Protein AF-S9ULB9-F1 (afdb_monomer_lite)

InterPro domains:
  IPR036168 AP-2 complex subunit mu, C-terminal superfamily [SSF49447] (10-142)

Radius of gyration: 22.51 Å; chains: 1; bounding box: 48×30×69 Å

Foldseek 3Di:
DDDPPPPPFFWKWAWKKKWWKQPPLPPPDDCPQKDKDKPAADWDKDDPDPVCPSIITIIGTHGMDGPVPPVDIDMDIDGDDPDPDDDPPDPVPDPRGPFMWIWTKTQDDDPPDDDPFDADPPPRDTDDDDDTGMDIDDGDTDD

Organism: NCBI:txid28005

Sequence (143 aa):
MLSSGDASAAPALDHVTLLIPLHHYFRGGATEDLMVTPSCGEFSIVAPNPSDAQFKCVCWHIPLITAHMNKEGTIEIQLQDHNNNNSSHANGNEELFFPIQVQFASSVSLGRVDVKEVVNSDNGKGVEYGVTTSLIAENYDIS

pLDDT: mean 79.94, std 17.14, range [35.66, 97.5]

Secondary structure (DSSP, 8-state):
--------PPPPEEEEEEEEE-TTTTSS--GGGEEEEESSSEEEEE-SSTT-TT--EEEEEEEEE-SSSSSS--EEEEE----SSS-----TT--TT-SEEEEEEES--TT-------B-TTT--B--------EEEEEEEE-

Structure (mmCIF, N/CA/C/O backbone):
data_AF-S9ULB9-F1
#
_entry.id   AF-S9ULB9-F1
#
loop_
_atom_site.group_PDB
_atom_site.id
_atom_site.type_symbol
_atom_site.label_atom_id
_atom_site.label_alt_id
_atom_site.label_comp_id
_atom_site.label_asym_id
_atom_site.label_entity_id
_atom_site.label_seq_id
_atom_site.pdbx_PDB_ins_code
_atom_site.Cartn_x
_atom_site.Cartn_y
_atom_site.Cartn_z
_atom_site.occupancy
_atom_site.B_iso_or_equiv
_atom_site.auth_seq_id
_atom_site.auth_comp_id
_atom_site.auth_asym_id
_atom_site.auth_atom_id
_atom_site.pdbx_PDB_model_num
ATOM 1 N N . MET A 1 1 ? -22.930 12.643 30.265 1.00 35.78 1 MET A N 1
ATOM 2 C CA . MET A 1 1 ? -23.016 13.180 28.893 1.00 35.78 1 MET A CA 1
ATOM 3 C C . MET A 1 1 ? -21.729 12.794 28.194 1.00 35.78 1 MET A C 1
ATOM 5 O O . MET A 1 1 ? -20.700 13.365 28.521 1.00 35.78 1 MET A O 1
ATOM 9 N N . LEU A 1 2 ? -21.755 11.762 27.353 1.00 35.66 2 LEU A N 1
ATOM 10 C CA . LEU A 1 2 ? -20.592 11.357 26.565 1.00 35.66 2 LEU A CA 1
ATOM 11 C C . LEU A 1 2 ? -20.770 11.945 25.169 1.00 35.66 2 LEU A C 1
ATOM 13 O O . LEU A 1 2 ? -21.799 11.740 24.530 1.00 35.66 2 LEU A O 1
ATOM 17 N N . SER A 1 3 ? -19.806 12.778 24.794 1.00 38.34 3 SER A N 1
ATOM 18 C CA . SER A 1 3 ? -19.745 13.495 23.529 1.00 38.34 3 SER A CA 1
ATOM 19 C C . SER A 1 3 ? -19.789 12.506 22.368 1.00 38.34 3 SER A C 1
ATOM 21 O O . SER A 1 3 ? -18.933 11.632 22.266 1.00 38.34 3 SER A O 1
ATOM 23 N N . SER A 1 4 ? -20.779 12.667 21.496 1.00 43.28 4 SER A N 1
ATOM 24 C CA . SER A 1 4 ? -20.862 12.032 20.185 1.00 43.28 4 SER A CA 1
ATOM 25 C C . SER A 1 4 ? -19.692 12.504 19.321 1.00 43.28 4 SER A C 1
ATOM 27 O O . SER A 1 4 ? -19.762 13.555 18.682 1.00 43.28 4 SER A O 1
ATOM 29 N N . GLY A 1 5 ? -18.592 11.757 19.350 1.00 41.41 5 GLY A N 1
ATOM 30 C CA . GLY A 1 5 ? -17.505 11.886 18.390 1.00 41.41 5 GLY A CA 1
ATOM 31 C C . GLY A 1 5 ? -17.905 11.202 17.094 1.00 41.41 5 GLY A C 1
ATOM 32 O O . GLY A 1 5 ? -17.492 10.079 16.854 1.00 41.41 5 GLY A O 1
ATOM 33 N N . ASP A 1 6 ? -18.737 11.859 16.292 1.00 44.41 6 ASP A N 1
ATOM 34 C CA . ASP A 1 6 ? -19.022 11.410 14.929 1.00 44.41 6 ASP A CA 1
ATOM 35 C C . ASP A 1 6 ? -18.779 12.569 13.962 1.00 44.41 6 ASP A C 1
ATOM 37 O O . ASP A 1 6 ? -19.670 13.132 13.331 1.00 44.41 6 ASP A O 1
ATOM 41 N N . ALA A 1 7 ? -17.516 12.986 13.911 1.00 42.50 7 ALA A N 1
ATOM 42 C CA . ALA A 1 7 ? -16.968 13.514 12.681 1.00 42.50 7 ALA A CA 1
ATOM 43 C C . ALA A 1 7 ? -16.321 12.312 11.999 1.00 42.50 7 ALA A C 1
ATOM 45 O O . ALA A 1 7 ? -15.212 11.925 12.359 1.00 42.50 7 ALA A O 1
ATOM 46 N N . SER A 1 8 ? -17.044 11.704 11.057 1.00 50.19 8 SER A N 1
ATOM 47 C CA . SER A 1 8 ? -16.513 10.736 10.096 1.00 50.19 8 SER A CA 1
ATOM 48 C C . SER A 1 8 ? -15.392 11.408 9.296 1.00 50.19 8 SER A C 1
ATOM 50 O O . SER A 1 8 ? -15.590 11.854 8.164 1.00 50.19 8 SER A O 1
ATOM 52 N N . ALA A 1 9 ? -14.216 11.538 9.906 1.00 58.88 9 ALA A N 1
ATOM 53 C CA . ALA A 1 9 ? -12.992 11.876 9.215 1.00 58.88 9 ALA A CA 1
ATOM 54 C C . ALA A 1 9 ? -12.777 10.782 8.171 1.00 58.88 9 ALA A C 1
ATOM 56 O O . ALA A 1 9 ? -12.888 9.592 8.471 1.00 58.88 9 ALA A O 1
ATOM 57 N N . ALA A 1 10 ? -12.553 11.188 6.923 1.00 65.94 10 ALA A N 1
ATOM 58 C CA . ALA A 1 10 ? -12.253 10.234 5.871 1.00 65.94 10 ALA A CA 1
ATOM 59 C C . ALA A 1 10 ? -11.073 9.345 6.312 1.00 65.94 10 ALA A C 1
ATOM 61 O O . ALA A 1 10 ? -10.138 9.869 6.925 1.00 65.94 10 ALA A O 1
ATOM 62 N N . PRO A 1 11 ? -11.117 8.030 6.031 1.00 80.31 11 PRO A N 1
ATOM 63 C CA . PRO A 1 11 ? -10.082 7.104 6.467 1.00 80.31 11 PRO A CA 1
ATOM 64 C C . PRO A 1 11 ? -8.712 7.594 5.995 1.00 80.31 11 PRO A C 1
ATOM 66 O O . PRO A 1 11 ? -8.514 7.847 4.805 1.00 80.31 11 PRO A O 1
ATOM 69 N N . ALA A 1 12 ? -7.790 7.756 6.941 1.00 90.69 12 ALA A N 1
ATOM 70 C CA . ALA A 1 12 ? -6.387 8.013 6.659 1.00 90.69 12 ALA A CA 1
ATOM 71 C C . ALA A 1 12 ? -5.646 6.676 6.586 1.00 90.69 12 ALA A C 1
ATOM 73 O O . ALA A 1 12 ? -5.899 5.799 7.414 1.00 90.69 12 ALA A O 1
ATOM 74 N N . LEU A 1 13 ? -4.770 6.510 5.599 1.00 93.31 13 LEU A N 1
ATOM 75 C CA . LEU A 1 13 ? -3.872 5.362 5.506 1.00 93.31 13 LEU A CA 1
ATOM 76 C C . LEU A 1 13 ? -2.464 5.820 5.868 1.00 93.31 13 LEU A C 1
ATOM 78 O O . LEU A 1 13 ? -1.931 6.744 5.250 1.00 93.31 13 LEU A O 1
ATOM 82 N N . ASP A 1 14 ? -1.887 5.160 6.857 1.00 94.00 14 ASP A N 1
ATOM 83 C CA . ASP A 1 14 ? -0.563 5.415 7.394 1.00 94.00 14 ASP A CA 1
ATOM 84 C C . ASP A 1 14 ? 0.437 4.406 6.823 1.00 94.00 14 ASP A C 1
ATOM 86 O O . ASP A 1 14 ? 0.132 3.218 6.663 1.00 94.00 14 ASP A O 1
ATOM 90 N N . HIS A 1 15 ? 1.653 4.883 6.551 1.00 93.12 15 HIS A N 1
ATOM 91 C CA . HIS A 1 15 ? 2.792 4.064 6.125 1.00 93.12 15 HIS A CA 1
ATOM 92 C C . HIS A 1 15 ? 2.509 3.177 4.903 1.00 93.12 15 HIS A C 1
ATOM 94 O O . HIS A 1 15 ? 2.929 2.018 4.849 1.00 93.12 15 HIS A O 1
ATOM 100 N N . VAL A 1 16 ? 1.813 3.727 3.907 1.00 95.25 16 VAL A N 1
ATOM 101 C CA . VAL A 1 16 ? 1.482 2.994 2.685 1.00 95.25 16 VAL A CA 1
ATOM 102 C C . VAL A 1 16 ? 2.767 2.644 1.944 1.00 95.25 16 VAL A C 1
ATOM 104 O O . VAL A 1 16 ? 3.594 3.512 1.667 1.00 95.25 16 VAL A O 1
ATOM 107 N N . THR A 1 17 ? 2.938 1.368 1.631 1.00 95.81 17 THR A N 1
ATOM 108 C CA . THR A 1 17 ? 4.113 0.839 0.946 1.00 95.81 17 THR A CA 1
ATOM 109 C C . THR A 1 17 ? 3.666 -0.058 -0.195 1.00 95.81 17 THR A C 1
ATOM 111 O O . THR A 1 17 ? 2.851 -0.956 0.004 1.00 95.81 17 THR A O 1
ATOM 114 N N . LEU A 1 18 ? 4.193 0.190 -1.392 1.00 95.81 18 LEU A N 1
ATOM 115 C CA . LEU A 1 18 ? 3.997 -0.655 -2.563 1.00 95.81 18 LEU A CA 1
ATOM 116 C C . LEU A 1 18 ? 5.337 -1.282 -2.944 1.00 95.81 18 LEU A C 1
ATOM 118 O O . LEU A 1 18 ? 6.311 -0.565 -3.172 1.00 95.81 18 LEU A O 1
ATOM 122 N N . LEU A 1 19 ? 5.385 -2.608 -3.027 1.00 93.69 19 LEU A N 1
ATOM 123 C CA . LEU A 1 19 ? 6.527 -3.359 -3.537 1.00 93.69 19 LEU A CA 1
ATOM 124 C C . LEU A 1 19 ? 6.216 -3.810 -4.959 1.00 93.69 19 LEU A C 1
ATOM 126 O O . LEU A 1 19 ? 5.378 -4.682 -5.176 1.00 93.69 19 LEU A O 1
ATOM 130 N N . ILE A 1 20 ? 6.905 -3.200 -5.916 1.00 92.94 20 ILE A N 1
ATOM 131 C CA . ILE A 1 20 ? 6.778 -3.492 -7.341 1.00 92.94 20 ILE A CA 1
ATOM 132 C C . ILE A 1 20 ? 7.999 -4.323 -7.744 1.00 92.94 20 ILE A C 1
ATOM 134 O O . ILE A 1 20 ? 9.119 -3.795 -7.713 1.00 92.94 20 ILE A O 1
ATOM 138 N N . PRO A 1 21 ? 7.838 -5.613 -8.071 1.00 89.12 21 PRO A N 1
ATOM 139 C CA . PRO A 1 21 ? 8.959 -6.457 -8.447 1.00 89.12 21 PRO A CA 1
ATOM 140 C C . PRO A 1 21 ? 9.578 -5.995 -9.767 1.00 89.12 21 PRO A C 1
ATOM 142 O O . PRO A 1 21 ? 8.899 -5.474 -10.644 1.00 89.12 21 PRO A O 1
ATOM 145 N N . LEU A 1 22 ? 10.891 -6.168 -9.902 1.00 83.88 22 LEU A N 1
ATOM 146 C CA . LEU A 1 22 ? 11.641 -5.899 -11.130 1.00 83.88 22 LEU A CA 1
ATOM 147 C C . LEU A 1 22 ? 12.176 -7.223 -11.673 1.00 83.88 22 LEU A C 1
ATOM 149 O O . LEU A 1 22 ? 13.391 -7.456 -11.707 1.00 83.88 22 LEU A O 1
ATOM 153 N N . HIS A 1 23 ? 11.256 -8.128 -12.020 1.00 76.44 23 HIS A N 1
ATOM 154 C CA . HIS A 1 23 ? 11.595 -9.479 -12.454 1.00 76.44 23 HIS A CA 1
ATOM 155 C C . HIS A 1 23 ? 12.610 -9.438 -13.600 1.00 76.44 23 HIS A C 1
ATOM 157 O O . HIS A 1 23 ? 12.437 -8.730 -14.586 1.00 76.44 23 HIS A O 1
ATOM 163 N N . HIS A 1 24 ? 13.693 -10.204 -13.449 1.00 65.88 24 HIS A N 1
ATOM 164 C CA . HIS A 1 24 ? 14.709 -10.474 -14.474 1.00 65.88 24 HIS A CA 1
ATOM 165 C C . HIS A 1 24 ? 15.491 -9.275 -15.051 1.00 65.88 24 HIS A C 1
ATOM 167 O O . HIS A 1 24 ? 16.501 -9.516 -15.711 1.00 65.88 24 HIS A O 1
ATOM 173 N N . TYR A 1 25 ? 15.139 -8.023 -14.734 1.00 64.19 25 TYR A N 1
ATOM 174 C CA . TYR A 1 25 ? 15.826 -6.829 -15.243 1.00 64.19 25 TYR A CA 1
ATOM 175 C C . TYR A 1 25 ? 17.273 -6.711 -14.740 1.00 64.19 25 TYR A C 1
ATOM 177 O O . TYR A 1 25 ? 18.176 -6.337 -15.479 1.00 64.19 25 TYR A O 1
ATOM 185 N N . PHE A 1 26 ? 17.532 -7.115 -13.494 1.00 60.78 26 PHE A N 1
ATOM 186 C CA . PHE A 1 26 ? 18.858 -7.010 -12.875 1.00 60.78 26 PHE A CA 1
ATOM 187 C C . PHE A 1 26 ? 19.673 -8.305 -12.884 1.00 60.78 26 PHE A C 1
ATOM 189 O O . PHE A 1 26 ? 20.522 -8.495 -12.008 1.00 60.78 26 PHE A O 1
ATOM 196 N N . ARG A 1 27 ? 19.483 -9.201 -13.864 1.00 54.75 27 ARG A N 1
ATOM 197 C CA . ARG A 1 27 ? 20.373 -10.366 -14.046 1.00 54.75 27 ARG A CA 1
ATOM 198 C C . ARG A 1 27 ? 21.781 -9.920 -14.484 1.00 54.75 27 ARG A C 1
ATOM 200 O O . ARG A 1 27 ? 22.173 -10.083 -15.630 1.00 54.75 27 ARG A O 1
ATOM 207 N N . GLY A 1 28 ? 22.554 -9.374 -13.545 1.00 50.00 28 GLY A N 1
ATOM 208 C CA . GLY A 1 28 ? 23.960 -8.994 -13.711 1.00 50.00 28 GLY A CA 1
ATOM 209 C C . GLY A 1 28 ? 24.252 -7.500 -13.912 1.00 50.00 28 GLY A C 1
ATOM 210 O O . GLY A 1 28 ? 25.413 -7.175 -14.140 1.00 50.00 28 GLY A O 1
ATOM 211 N N . GLY A 1 29 ? 23.259 -6.604 -13.819 1.00 53.03 29 GLY A N 1
ATOM 212 C CA . GLY A 1 29 ? 23.413 -5.159 -14.077 1.00 53.03 29 GLY A CA 1
ATOM 213 C C . GLY A 1 29 ? 23.311 -4.248 -12.841 1.00 53.03 29 GLY A C 1
ATOM 214 O O . GLY A 1 29 ? 22.711 -4.613 -11.823 1.00 53.03 29 GLY A O 1
ATOM 215 N N . ALA A 1 30 ? 2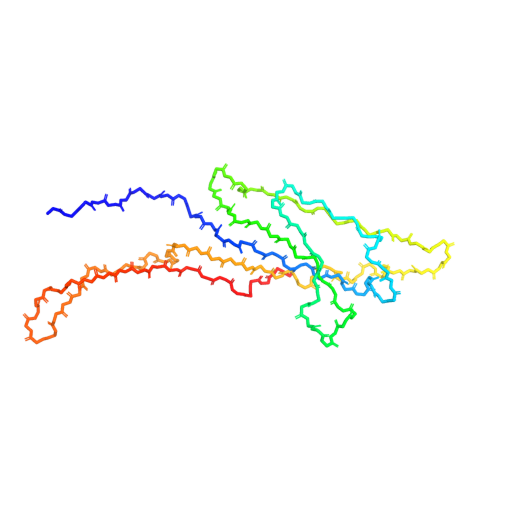3.898 -3.050 -12.937 1.00 58.19 30 ALA A N 1
ATOM 216 C CA . ALA A 1 30 ? 23.790 -1.980 -11.940 1.00 58.19 30 ALA A CA 1
ATOM 217 C C . ALA A 1 30 ? 22.402 -1.311 -11.983 1.00 58.19 30 ALA A C 1
ATOM 219 O O . ALA A 1 30 ? 21.746 -1.307 -13.015 1.00 58.19 30 ALA A O 1
ATOM 220 N N . THR A 1 31 ? 21.949 -0.716 -10.873 1.00 63.25 31 THR A N 1
ATOM 221 C CA . THR A 1 31 ? 20.665 0.024 -10.789 1.00 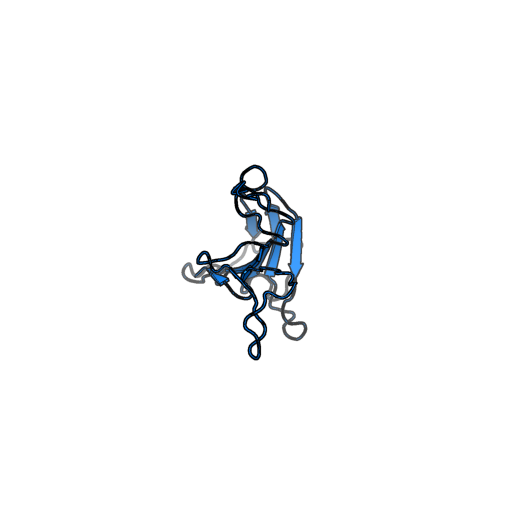63.25 31 THR A CA 1
ATOM 222 C C . THR A 1 31 ? 20.672 1.371 -11.513 1.00 63.25 31 THR A C 1
ATOM 224 O O . THR A 1 31 ? 19.694 2.103 -11.432 1.00 63.25 31 THR A O 1
ATOM 227 N N . GLU A 1 32 ? 21.774 1.711 -12.177 1.00 64.94 32 GLU A N 1
ATOM 228 C CA . GLU A 1 32 ? 22.002 3.005 -12.827 1.00 64.94 32 GLU A CA 1
ATOM 229 C C . GLU A 1 32 ? 21.115 3.201 -14.071 1.00 64.94 32 GLU A C 1
ATOM 231 O O . GLU A 1 32 ? 20.808 4.336 -14.422 1.00 64.94 32 GLU A O 1
ATOM 236 N N . ASP A 1 33 ? 20.597 2.106 -14.640 1.00 72.38 33 ASP A N 1
ATOM 237 C CA . ASP A 1 33 ? 19.732 2.095 -15.831 1.00 72.38 33 ASP A CA 1
ATOM 238 C C . ASP A 1 33 ? 18.226 2.111 -15.496 1.00 72.38 33 ASP A C 1
ATOM 240 O O . ASP A 1 33 ? 17.375 1.843 -16.350 1.00 72.38 33 ASP A O 1
ATOM 244 N N . LEU A 1 34 ? 17.878 2.362 -14.232 1.00 82.75 34 LEU A N 1
ATOM 245 C CA . LEU A 1 34 ? 16.505 2.422 -13.741 1.00 82.75 34 LEU A CA 1
ATOM 246 C C . LEU A 1 34 ? 16.173 3.854 -13.326 1.00 82.75 34 LEU A C 1
ATOM 248 O O . LEU A 1 34 ? 16.724 4.376 -12.357 1.00 82.75 34 LEU A O 1
ATOM 252 N N . MET A 1 35 ? 15.208 4.462 -14.009 1.00 88.44 35 MET A N 1
ATOM 253 C CA . MET A 1 35 ? 14.668 5.759 -13.614 1.00 88.44 35 MET A CA 1
ATOM 254 C C . MET A 1 35 ? 13.281 5.565 -13.006 1.00 88.44 35 MET A C 1
ATOM 256 O O . MET A 1 35 ? 12.365 5.082 -13.668 1.00 88.44 35 MET A O 1
ATOM 260 N N . VAL A 1 36 ? 13.131 5.947 -11.737 1.00 91.69 36 VAL A N 1
ATOM 261 C CA . VAL A 1 36 ? 11.859 5.896 -11.006 1.00 91.69 36 VAL A CA 1
ATOM 262 C C . VAL A 1 36 ? 11.462 7.307 -10.608 1.00 91.69 36 VAL A C 1
ATOM 264 O O . VAL A 1 36 ? 12.260 8.039 -10.026 1.00 91.69 36 VAL A O 1
ATOM 267 N N . THR A 1 37 ? 10.233 7.697 -10.928 1.00 95.81 37 THR A N 1
ATOM 268 C CA . THR A 1 37 ? 9.702 9.030 -10.622 1.00 95.81 37 THR A CA 1
ATOM 269 C C . THR A 1 37 ? 8.320 8.900 -9.984 1.00 95.81 37 THR A C 1
ATOM 271 O O . THR A 1 37 ? 7.328 8.740 -10.698 1.00 95.81 37 THR A O 1
ATOM 274 N N . PRO A 1 38 ? 8.224 8.927 -8.643 1.00 96.44 38 PRO A N 1
ATOM 275 C CA . PRO A 1 38 ? 6.940 8.988 -7.963 1.00 96.44 38 PRO A CA 1
ATOM 276 C C . PRO A 1 38 ? 6.397 10.425 -7.947 1.00 96.44 38 PRO A C 1
ATOM 278 O O . PRO A 1 38 ? 7.146 11.387 -7.780 1.00 96.44 38 PRO A O 1
ATOM 281 N N . SER A 1 39 ? 5.080 10.587 -8.068 1.00 97.00 39 SER A N 1
ATOM 282 C CA . SER A 1 39 ? 4.410 11.892 -7.959 1.00 97.00 39 SER A CA 1
ATOM 283 C C . SER A 1 39 ? 4.309 12.394 -6.515 1.00 97.00 39 SER A C 1
ATOM 285 O O . SER A 1 39 ? 4.068 13.576 -6.280 1.00 97.00 39 SER A O 1
ATOM 287 N N . CYS A 1 40 ? 4.409 11.487 -5.543 1.00 95.62 40 CYS A N 1
ATOM 288 C CA . CYS A 1 40 ? 4.336 11.761 -4.113 1.00 95.62 40 CYS A CA 1
ATOM 289 C C . CYS A 1 40 ? 5.085 10.683 -3.325 1.00 95.62 40 CYS A C 1
ATOM 291 O O . CYS A 1 40 ? 5.353 9.601 -3.841 1.00 95.62 40 CYS A O 1
ATOM 293 N N . GLY A 1 41 ? 5.404 10.970 -2.062 1.00 95.81 41 GLY A N 1
ATOM 294 C CA . GLY A 1 41 ? 6.199 10.055 -1.250 1.00 95.81 41 GLY A CA 1
ATOM 295 C C . GLY A 1 41 ? 7.626 9.903 -1.776 1.00 95.81 41 GLY A C 1
ATOM 296 O O . GLY A 1 41 ? 8.144 10.768 -2.482 1.00 95.81 41 GLY A O 1
ATOM 297 N N . GLU A 1 42 ? 8.259 8.799 -1.409 1.00 96.88 42 GLU A N 1
ATOM 298 C CA . GLU A 1 42 ? 9.651 8.501 -1.740 1.00 96.88 42 GLU A CA 1
ATOM 299 C C . GLU A 1 42 ? 9.770 7.063 -2.236 1.00 96.88 42 GLU A C 1
ATOM 301 O O . GLU A 1 42 ? 8.922 6.221 -1.937 1.00 96.88 42 GLU A O 1
ATOM 306 N N . PHE A 1 43 ? 10.823 6.763 -2.992 1.00 95.81 43 PHE A N 1
ATOM 307 C CA . PHE A 1 43 ? 11.092 5.400 -3.433 1.00 95.81 43 PHE A CA 1
ATOM 308 C C . PHE A 1 43 ? 12.484 4.939 -3.012 1.00 95.81 43 PHE A C 1
ATOM 310 O O . PHE A 1 43 ? 13.407 5.733 -2.833 1.00 95.81 43 PHE A O 1
ATOM 317 N N . SER A 1 44 ? 12.640 3.627 -2.896 1.00 93.69 44 SER A N 1
ATOM 318 C CA . SER A 1 44 ? 13.930 2.968 -2.721 1.00 93.69 44 SER A CA 1
ATOM 319 C C . SER A 1 44 ? 13.963 1.660 -3.504 1.00 93.69 44 SER A C 1
ATOM 321 O O . SER A 1 44 ? 12.921 1.087 -3.818 1.00 93.69 44 SER A O 1
ATOM 323 N N . ILE A 1 45 ? 15.162 1.184 -3.837 1.00 90.38 45 ILE A N 1
ATOM 324 C CA . ILE A 1 45 ? 15.344 -0.146 -4.423 1.00 90.38 45 ILE A CA 1
ATOM 325 C C . ILE A 1 45 ? 15.746 -1.101 -3.311 1.00 90.38 45 ILE A C 1
ATOM 327 O O . ILE A 1 45 ? 16.750 -0.880 -2.633 1.00 90.38 45 ILE A O 1
ATOM 331 N N . VAL A 1 46 ? 14.964 -2.160 -3.127 1.00 89.06 46 VAL A N 1
ATOM 332 C CA . VAL A 1 46 ? 15.146 -3.122 -2.036 1.00 89.06 46 VAL A CA 1
ATOM 333 C C . VAL A 1 46 ? 15.296 -4.536 -2.580 1.00 89.06 46 VAL A C 1
ATOM 335 O O . VAL A 1 46 ? 14.706 -4.883 -3.599 1.00 89.06 46 VAL A O 1
ATOM 338 N N . ALA A 1 47 ? 16.076 -5.361 -1.883 1.00 85.69 47 ALA A N 1
ATOM 339 C CA . ALA A 1 47 ? 16.072 -6.808 -2.060 1.00 85.69 47 ALA A CA 1
ATOM 340 C C . ALA A 1 47 ? 15.233 -7.405 -0.919 1.00 85.69 47 ALA A C 1
ATOM 342 O O . ALA A 1 47 ? 15.704 -7.416 0.222 1.00 85.69 47 ALA A O 1
ATOM 343 N N . PRO A 1 48 ? 13.987 -7.848 -1.168 1.00 73.62 48 PRO A N 1
ATOM 344 C CA . PRO A 1 48 ? 13.100 -8.307 -0.097 1.00 73.62 48 PRO A CA 1
ATOM 345 C C . PRO A 1 48 ? 13.606 -9.592 0.571 1.00 73.62 48 PRO A C 1
ATOM 347 O O . PRO A 1 48 ? 13.291 -9.849 1.730 1.00 73.62 48 PRO A O 1
ATOM 350 N N . ASN A 1 49 ? 14.441 -10.373 -0.123 1.00 78.06 49 ASN A N 1
ATOM 351 C CA . ASN A 1 49 ? 15.159 -11.494 0.460 1.00 78.06 49 ASN A CA 1
ATOM 352 C C . ASN A 1 49 ? 16.680 -11.283 0.319 1.00 78.06 49 ASN A C 1
ATOM 354 O O . ASN A 1 49 ? 17.189 -11.322 -0.800 1.00 78.06 49 ASN A O 1
ATOM 358 N N . PRO A 1 50 ? 17.436 -11.139 1.425 1.00 70.94 50 PRO A N 1
ATOM 359 C CA . PRO A 1 50 ? 18.892 -10.974 1.380 1.00 70.94 50 PRO A CA 1
ATOM 360 C C . PRO A 1 50 ? 19.632 -12.141 0.712 1.00 70.94 50 PRO A C 1
ATOM 362 O O . PRO A 1 50 ? 20.753 -11.970 0.238 1.00 70.94 50 PRO A O 1
ATOM 365 N N . SER A 1 51 ? 19.025 -13.333 0.697 1.00 75.88 51 SER A N 1
ATOM 366 C CA . SER A 1 51 ? 19.593 -14.520 0.047 1.00 75.88 51 SER A CA 1
ATOM 367 C C . SER A 1 51 ? 19.366 -14.560 -1.466 1.00 75.88 51 SER A C 1
ATOM 369 O O . SER A 1 51 ? 20.066 -15.298 -2.156 1.00 75.88 51 SER A O 1
ATOM 371 N N . ASP A 1 52 ? 18.456 -13.733 -1.989 1.00 72.25 52 ASP A N 1
ATOM 372 C CA . ASP A 1 52 ? 18.180 -13.597 -3.418 1.00 72.25 52 ASP A CA 1
ATOM 373 C C . ASP A 1 52 ? 18.571 -12.197 -3.905 1.00 72.25 52 ASP A C 1
ATOM 375 O O . ASP A 1 52 ? 17.743 -11.331 -4.183 1.00 72.25 52 ASP A O 1
ATOM 379 N N . ALA A 1 53 ? 19.882 -11.969 -4.009 1.00 67.62 53 ALA A N 1
ATOM 380 C CA . ALA A 1 53 ? 20.445 -10.695 -4.460 1.00 67.62 53 ALA A CA 1
ATOM 381 C C . ALA A 1 53 ? 20.073 -10.326 -5.913 1.00 67.62 53 ALA A C 1
ATOM 383 O O . ALA A 1 53 ? 20.343 -9.205 -6.351 1.00 67.62 53 ALA A O 1
ATOM 384 N N . GLN A 1 54 ? 19.495 -11.263 -6.672 1.00 70.88 54 GLN A N 1
ATOM 385 C CA . GLN A 1 54 ? 19.056 -11.037 -8.048 1.00 70.88 54 GLN A CA 1
ATOM 386 C C . GLN A 1 54 ? 17.630 -10.490 -8.114 1.00 70.88 54 GLN A C 1
ATOM 388 O O . GLN A 1 54 ? 17.266 -9.880 -9.121 1.00 70.88 54 GLN A O 1
ATOM 393 N N . PHE A 1 55 ? 16.844 -10.669 -7.053 1.00 78.62 55 PHE A N 1
ATOM 394 C CA . PHE A 1 55 ? 15.487 -10.163 -6.974 1.00 78.62 55 PHE A CA 1
ATOM 395 C C . PHE A 1 55 ? 15.453 -8.795 -6.292 1.00 78.62 55 PHE A C 1
ATOM 397 O O . PHE A 1 55 ? 15.768 -8.647 -5.110 1.00 78.62 55 PHE A O 1
ATOM 404 N N . LYS A 1 56 ? 15.068 -7.774 -7.059 1.00 85.31 56 LYS A N 1
ATOM 405 C CA . LYS A 1 56 ? 14.927 -6.399 -6.578 1.00 85.31 56 LYS A CA 1
ATOM 406 C C . LYS A 1 56 ? 13.502 -5.916 -6.797 1.00 85.31 56 LYS A C 1
ATOM 408 O O . LYS A 1 56 ? 12.874 -6.273 -7.791 1.00 85.31 56 LYS A O 1
ATOM 413 N N . 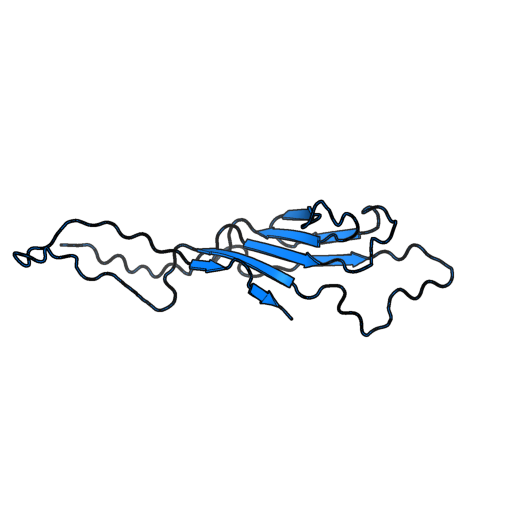CYS A 1 57 ? 13.042 -5.055 -5.903 1.00 89.94 57 CYS A N 1
ATOM 414 C CA . CYS A 1 57 ? 11.770 -4.359 -6.016 1.00 89.94 57 CYS A CA 1
ATOM 415 C C . CYS A 1 57 ? 11.987 -2.849 -5.953 1.00 89.94 57 CYS A C 1
ATOM 417 O O . CYS A 1 57 ? 12.873 -2.372 -5.235 1.00 89.94 57 CYS A O 1
ATOM 419 N N . VAL A 1 58 ? 11.131 -2.097 -6.641 1.00 93.31 58 VAL A N 1
ATOM 420 C CA . VAL A 1 58 ? 10.872 -0.701 -6.286 1.00 93.31 58 VAL A CA 1
ATOM 421 C C . VAL A 1 58 ? 9.948 -0.710 -5.076 1.00 93.31 58 VAL A C 1
ATOM 423 O O . VAL A 1 58 ? 8.841 -1.236 -5.138 1.00 93.31 58 VAL A O 1
ATOM 426 N N . CYS A 1 59 ? 10.412 -0.141 -3.973 1.00 95.25 59 CYS A N 1
ATOM 427 C CA . CYS A 1 59 ? 9.609 0.139 -2.795 1.00 95.25 59 CYS A CA 1
ATOM 428 C C . CYS A 1 59 ? 9.159 1.596 -2.864 1.00 95.25 59 CYS A C 1
ATOM 430 O O . CYS A 1 59 ? 9.988 2.495 -2.716 1.00 95.25 59 CYS A O 1
ATOM 432 N N . TRP A 1 60 ? 7.874 1.831 -3.117 1.00 97.50 60 TRP A N 1
ATOM 433 C CA . TRP A 1 60 ? 7.270 3.160 -3.098 1.00 97.50 60 TRP A CA 1
ATOM 434 C C . TRP A 1 60 ? 6.566 3.387 -1.764 1.00 97.50 60 TRP A C 1
ATOM 436 O O . TRP A 1 60 ? 5.607 2.689 -1.436 1.00 97.50 60 TRP A O 1
ATOM 446 N N . HIS A 1 61 ? 7.057 4.353 -0.993 1.00 97.50 61 HIS A N 1
ATOM 447 C CA . HIS A 1 61 ? 6.558 4.682 0.331 1.00 97.50 61 HIS A CA 1
ATOM 448 C C . HIS A 1 61 ? 5.822 6.023 0.327 1.00 97.50 61 HIS A C 1
ATOM 450 O O . HIS A 1 61 ? 6.392 7.065 -0.003 1.00 97.50 61 HIS A O 1
ATOM 456 N N . ILE A 1 62 ? 4.561 6.007 0.750 1.00 97.44 62 ILE A N 1
ATOM 457 C CA . ILE A 1 62 ? 3.722 7.192 0.925 1.00 97.44 62 ILE A CA 1
ATOM 458 C C . ILE A 1 62 ? 3.368 7.275 2.418 1.00 97.44 62 ILE A C 1
ATOM 460 O O . ILE A 1 62 ? 2.554 6.481 2.896 1.00 97.44 62 ILE A O 1
ATOM 464 N N . PRO A 1 63 ? 3.950 8.226 3.178 1.00 94.81 63 PRO A N 1
ATOM 465 C CA . PRO A 1 63 ? 3.797 8.258 4.634 1.00 94.81 63 PRO A CA 1
AT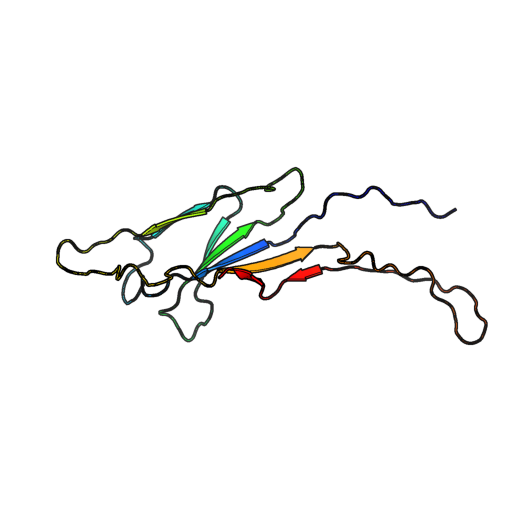OM 466 C C . PRO A 1 63 ? 2.346 8.373 5.106 1.00 94.81 63 PRO A C 1
ATOM 468 O O . PRO A 1 63 ? 1.990 7.807 6.136 1.00 94.81 63 PRO A O 1
ATOM 471 N N . LEU A 1 64 ? 1.526 9.118 4.356 1.00 94.94 64 LEU A N 1
ATOM 472 C CA . LEU A 1 64 ? 0.143 9.408 4.709 1.00 94.94 64 LEU A CA 1
ATOM 473 C C . LEU A 1 64 ? -0.707 9.655 3.456 1.00 94.94 64 LEU A C 1
ATOM 475 O O . LEU A 1 64 ? -0.375 10.518 2.634 1.00 94.94 64 LEU A O 1
ATOM 479 N N . ILE A 1 65 ? -1.831 8.947 3.357 1.00 94.62 65 ILE A N 1
ATOM 480 C CA . ILE A 1 65 ? -2.903 9.181 2.381 1.00 94.62 65 ILE A CA 1
ATOM 481 C C . ILE A 1 65 ? -4.163 9.599 3.136 1.00 94.62 65 ILE A C 1
ATOM 483 O O . ILE A 1 65 ? -4.595 8.924 4.065 1.00 94.62 65 ILE A O 1
ATOM 487 N N . THR A 1 66 ? -4.776 10.708 2.730 1.00 92.19 66 THR A N 1
ATOM 488 C CA . THR A 1 66 ? -6.055 11.194 3.273 1.00 92.19 66 THR A CA 1
ATOM 489 C C . THR A 1 66 ? -6.972 11.645 2.138 1.00 92.19 66 THR A C 1
ATOM 491 O O . THR A 1 66 ? -6.558 11.734 0.983 1.00 92.19 66 THR A O 1
ATOM 494 N N . ALA A 1 67 ? -8.209 12.037 2.455 1.00 89.31 67 ALA A N 1
ATOM 495 C CA . ALA A 1 67 ? -9.104 12.645 1.465 1.00 89.31 67 ALA A CA 1
ATOM 496 C C . ALA A 1 67 ? -8.576 13.956 0.848 1.00 89.31 67 ALA A C 1
ATOM 498 O O . ALA A 1 67 ? -9.070 14.366 -0.202 1.00 89.31 67 ALA A O 1
ATOM 499 N N . HIS A 1 68 ? -7.602 14.615 1.483 1.00 90.44 68 HIS A N 1
ATOM 500 C CA . HIS A 1 68 ? -7.087 15.920 1.058 1.00 90.44 68 HIS A CA 1
ATOM 501 C C . HIS A 1 68 ? -5.635 15.882 0.571 1.00 90.44 68 HIS A C 1
ATOM 503 O O . HIS A 1 68 ? -5.197 16.821 -0.088 1.00 90.44 68 HIS A O 1
ATOM 509 N N . MET A 1 69 ? -4.888 14.823 0.887 1.00 91.44 69 MET A N 1
ATOM 510 C CA . MET A 1 69 ? -3.453 14.726 0.621 1.00 91.44 69 MET A CA 1
ATOM 511 C C . MET A 1 69 ? -3.104 13.334 0.108 1.00 91.44 69 MET A C 1
ATOM 513 O O . MET A 1 69 ? -3.519 12.347 0.711 1.00 91.44 69 MET A O 1
ATOM 517 N N . ASN A 1 70 ? -2.343 13.268 -0.990 1.00 91.56 70 ASN A N 1
ATOM 518 C CA . ASN A 1 70 ? -1.925 12.022 -1.650 1.00 91.56 70 ASN A CA 1
ATOM 519 C C . ASN A 1 70 ? -3.084 11.059 -1.960 1.00 91.56 70 ASN A C 1
ATOM 521 O O . ASN A 1 70 ? -2.874 9.856 -2.061 1.00 91.56 70 ASN A O 1
ATOM 525 N N . LYS A 1 71 ? -4.312 11.585 -2.098 1.00 92.31 71 LYS A N 1
ATOM 526 C CA . LYS A 1 71 ? -5.514 10.804 -2.427 1.00 92.31 71 LYS A CA 1
ATOM 527 C C . LYS A 1 71 ? -5.324 10.002 -3.720 1.00 92.31 71 LYS A C 1
ATOM 529 O O . LYS A 1 71 ? -5.886 8.924 -3.873 1.00 92.31 71 LYS A O 1
ATOM 534 N N . GLU A 1 72 ? -4.547 10.565 -4.637 1.00 92.94 72 GLU A N 1
ATOM 535 C CA . GLU A 1 72 ? -4.162 9.983 -5.912 1.00 92.94 72 GLU A CA 1
ATOM 536 C C . GLU A 1 72 ? -2.658 10.217 -6.102 1.00 92.94 72 GLU A C 1
ATOM 538 O O . GLU A 1 72 ? -2.105 11.210 -5.613 1.00 92.94 72 GLU A O 1
ATOM 543 N N . GLY A 1 73 ? -1.998 9.298 -6.799 1.00 93.56 73 GLY A N 1
ATOM 544 C CA . GLY A 1 73 ? -0.579 9.380 -7.107 1.00 93.56 73 GLY A CA 1
ATOM 545 C C . GLY A 1 73 ? -0.200 8.401 -8.208 1.00 93.56 73 GLY A C 1
ATOM 546 O O . GLY A 1 73 ? -0.896 7.413 -8.444 1.00 93.56 73 GLY A O 1
ATOM 547 N N . THR A 1 74 ? 0.910 8.679 -8.876 1.00 95.94 74 THR A N 1
ATOM 548 C CA . THR A 1 74 ? 1.474 7.852 -9.941 1.00 95.94 74 THR A CA 1
ATOM 549 C C . THR A 1 74 ? 2.947 7.587 -9.671 1.00 95.94 74 THR A C 1
ATOM 551 O O . THR A 1 74 ? 3.649 8.435 -9.124 1.00 95.94 74 THR A O 1
ATOM 554 N N . ILE A 1 75 ? 3.429 6.422 -10.092 1.00 95.06 75 ILE A N 1
ATOM 555 C CA . ILE A 1 75 ? 4.855 6.114 -10.147 1.00 95.06 75 ILE A CA 1
ATOM 556 C C . ILE A 1 75 ? 5.208 5.716 -11.572 1.00 95.06 75 ILE A C 1
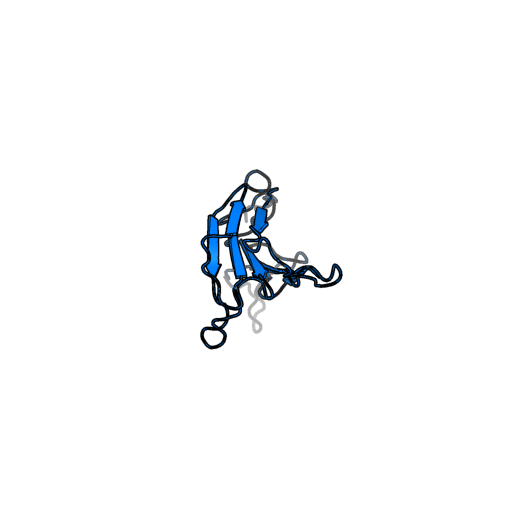ATOM 558 O O . ILE A 1 75 ? 4.580 4.835 -12.156 1.00 95.06 75 ILE A O 1
ATOM 562 N N . GLU A 1 76 ? 6.193 6.398 -12.141 1.00 93.75 76 GLU A N 1
ATOM 563 C CA . GLU A 1 76 ? 6.736 6.068 -13.453 1.00 93.75 76 GLU A CA 1
ATOM 564 C C . GLU A 1 76 ? 8.032 5.286 -13.272 1.00 93.75 76 GLU A C 1
ATOM 566 O O . GLU A 1 76 ? 8.918 5.711 -12.529 1.00 93.75 76 GLU A O 1
ATOM 571 N N . ILE A 1 77 ? 8.136 4.139 -13.944 1.00 89.50 77 ILE A N 1
ATOM 572 C CA . ILE A 1 77 ? 9.318 3.277 -13.931 1.00 89.50 77 ILE A CA 1
ATOM 573 C C . ILE A 1 77 ? 9.786 3.123 -15.374 1.00 89.50 77 ILE A C 1
ATOM 575 O O . ILE A 1 77 ? 9.067 2.582 -16.213 1.00 89.50 77 ILE A O 1
ATOM 579 N N . GLN A 1 78 ? 10.990 3.606 -15.661 1.00 86.25 78 GLN A N 1
ATOM 580 C CA . GLN A 1 78 ? 11.628 3.483 -16.965 1.00 86.25 78 GLN A CA 1
ATOM 581 C C . GLN A 1 78 ? 12.842 2.567 -16.860 1.00 86.25 78 GLN A C 1
ATOM 583 O O . GLN A 1 78 ? 13.710 2.745 -16.003 1.00 86.25 78 GLN A O 1
ATOM 588 N N . LEU A 1 79 ? 12.879 1.598 -17.766 1.00 80.06 79 LEU A N 1
ATOM 589 C CA . LEU A 1 79 ? 13.934 0.610 -17.911 1.00 80.06 79 LEU A CA 1
ATOM 590 C C . LEU A 1 79 ? 14.750 0.982 -19.157 1.00 80.06 79 LEU A C 1
ATOM 592 O O . LEU A 1 79 ? 14.219 0.921 -20.268 1.00 80.06 79 LEU A O 1
ATOM 596 N N . GLN A 1 80 ? 15.996 1.433 -18.997 1.00 71.25 80 GLN A N 1
ATOM 597 C CA . GLN A 1 80 ? 16.884 1.687 -20.133 1.00 71.25 80 GLN A CA 1
ATOM 598 C C . GLN A 1 80 ? 17.527 0.386 -20.626 1.00 71.25 80 GLN A C 1
ATOM 600 O O . GLN A 1 80 ? 18.310 -0.247 -19.928 1.00 71.25 80 GLN A O 1
ATOM 605 N N . ASP A 1 81 ? 17.225 0.003 -21.867 1.00 63.59 81 ASP A N 1
ATOM 606 C CA . ASP A 1 81 ? 17.896 -1.121 -22.517 1.00 63.59 81 ASP A CA 1
ATOM 607 C C . ASP A 1 81 ? 19.278 -0.677 -23.022 1.00 63.59 81 ASP A C 1
ATOM 609 O O . ASP A 1 81 ? 19.398 0.175 -23.910 1.00 63.59 81 ASP A O 1
ATOM 613 N N . HIS A 1 82 ? 20.338 -1.224 -22.432 1.00 55.47 82 HIS A N 1
ATOM 614 C CA . HIS A 1 82 ? 21.722 -0.894 -22.769 1.00 55.47 82 HIS A CA 1
ATOM 615 C C . HIS A 1 82 ? 22.388 -1.889 -23.725 1.00 55.47 82 HIS A C 1
ATOM 617 O O . HIS A 1 82 ? 23.615 -1.991 -23.756 1.00 55.47 82 HIS A O 1
ATOM 623 N N . ASN A 1 83 ? 21.617 -2.575 -24.580 1.00 52.81 83 ASN A N 1
ATOM 624 C CA . ASN A 1 83 ? 22.198 -3.478 -25.571 1.00 52.81 83 ASN A CA 1
ATOM 625 C C . ASN A 1 83 ? 21.764 -3.194 -27.016 1.00 52.81 83 ASN A C 1
ATOM 627 O O . ASN A 1 83 ? 20.724 -3.623 -27.504 1.00 52.81 83 ASN A O 1
ATOM 631 N N . ASN A 1 84 ? 22.661 -2.549 -27.763 1.00 53.31 84 ASN A N 1
ATOM 632 C CA . ASN A 1 84 ? 22.537 -2.297 -29.200 1.00 53.31 84 ASN A CA 1
ATOM 633 C C . ASN A 1 84 ? 22.806 -3.550 -30.069 1.00 53.31 84 ASN A C 1
ATOM 635 O O . ASN A 1 84 ? 23.212 -3.412 -31.216 1.00 53.31 84 ASN A O 1
ATOM 639 N N . ASN A 1 85 ? 22.647 -4.768 -29.538 1.00 50.97 85 ASN A N 1
ATOM 640 C CA . ASN A 1 85 ? 22.755 -6.027 -30.285 1.00 50.97 85 ASN A CA 1
ATOM 641 C C . ASN A 1 85 ? 22.020 -7.165 -29.549 1.00 50.97 85 ASN A C 1
ATOM 643 O O . ASN A 1 85 ? 22.538 -7.725 -28.589 1.00 50.97 85 ASN A O 1
ATOM 647 N N . ASN A 1 86 ? 20.845 -7.553 -30.055 1.00 54.12 86 ASN A N 1
ATOM 648 C CA . ASN A 1 86 ? 20.173 -8.836 -29.795 1.00 54.12 86 ASN A CA 1
ATOM 649 C C . ASN A 1 86 ? 20.036 -9.298 -28.327 1.00 54.12 86 ASN A C 1
ATOM 651 O O . ASN A 1 86 ? 20.373 -10.437 -28.002 1.00 54.12 86 ASN A O 1
ATOM 655 N N . SER A 1 87 ? 19.418 -8.502 -27.458 1.00 48.34 87 SER A N 1
ATOM 656 C CA . SER A 1 87 ? 18.759 -9.059 -26.269 1.00 48.34 87 SER A CA 1
ATOM 657 C C . SER A 1 87 ? 17.308 -8.619 -26.226 1.00 48.34 87 SER A C 1
ATOM 659 O O . SER A 1 87 ? 16.944 -7.614 -25.636 1.00 48.34 87 SER A O 1
ATOM 661 N N . SER A 1 88 ? 16.467 -9.415 -26.877 1.00 50.50 88 SER A N 1
ATOM 662 C CA . SER A 1 88 ? 15.029 -9.460 -26.649 1.00 50.50 88 SER A CA 1
ATOM 663 C C . SER A 1 88 ? 14.753 -9.793 -25.175 1.00 50.50 88 SER A C 1
ATOM 665 O O . SER A 1 88 ? 14.594 -10.961 -24.824 1.00 50.50 88 SER A O 1
ATOM 667 N N . HIS A 1 89 ? 14.738 -8.783 -24.304 1.00 49.81 89 HIS A N 1
ATOM 668 C CA . HIS A 1 89 ? 14.313 -8.912 -22.903 1.00 49.81 89 HIS A CA 1
ATOM 669 C C . HIS A 1 89 ? 12.805 -8.721 -22.710 1.00 49.81 89 HIS A C 1
ATOM 671 O O . HIS A 1 89 ? 12.307 -8.835 -21.600 1.00 49.81 89 HIS A O 1
ATOM 677 N N . ALA A 1 90 ? 12.063 -8.514 -23.797 1.00 48.94 90 ALA A N 1
ATOM 678 C CA . ALA A 1 90 ? 10.612 -8.521 -23.792 1.00 48.94 90 ALA A CA 1
ATOM 679 C C . ALA A 1 90 ? 10.103 -9.636 -24.712 1.00 48.94 90 ALA A C 1
ATOM 681 O O . ALA A 1 90 ? 9.708 -9.398 -25.854 1.00 48.94 90 ALA A O 1
ATOM 682 N N . ASN A 1 91 ? 10.070 -10.874 -24.213 1.00 46.62 91 ASN A N 1
ATOM 683 C CA . ASN A 1 91 ? 8.952 -11.725 -24.605 1.00 46.62 91 ASN A CA 1
ATOM 684 C C . ASN A 1 91 ? 7.718 -11.027 -24.027 1.00 46.62 91 ASN A C 1
ATOM 686 O O . ASN A 1 91 ? 7.583 -10.954 -22.812 1.00 46.62 91 ASN A O 1
ATOM 690 N N . GLY A 1 92 ? 6.866 -10.453 -24.879 1.00 49.00 92 GLY A N 1
ATOM 691 C CA . GLY A 1 92 ? 5.747 -9.570 -24.502 1.00 49.00 92 GLY A CA 1
ATOM 692 C C . GLY A 1 92 ? 4.633 -10.190 -23.642 1.00 49.00 92 GLY A C 1
ATOM 693 O O . GLY A 1 92 ? 3.533 -9.655 -23.625 1.00 49.00 92 GLY A O 1
ATOM 694 N N . ASN A 1 93 ? 4.914 -11.300 -22.958 1.00 50.84 93 ASN A N 1
ATOM 695 C CA . ASN A 1 93 ? 4.041 -12.029 -22.044 1.00 50.84 93 ASN A CA 1
ATOM 696 C C . ASN A 1 93 ? 4.607 -12.135 -20.612 1.00 50.84 93 ASN A C 1
ATOM 698 O O . ASN A 1 93 ? 3.991 -12.802 -19.787 1.00 50.84 93 ASN A O 1
ATOM 702 N N . GLU A 1 94 ? 5.771 -11.554 -20.302 1.00 61.16 94 GLU A N 1
ATOM 703 C CA . GLU A 1 94 ? 6.286 -11.560 -18.927 1.00 61.16 94 GLU A CA 1
ATOM 704 C C . GLU A 1 94 ? 5.692 -10.389 -18.137 1.00 61.16 94 GLU A C 1
ATOM 706 O O . GLU A 1 94 ? 5.883 -9.219 -18.471 1.00 61.16 94 GLU A O 1
ATOM 711 N N . GLU A 1 95 ? 4.947 -10.712 -17.081 1.00 67.38 95 GLU A N 1
ATOM 712 C CA . GLU A 1 95 ? 4.445 -9.762 -16.093 1.00 67.38 95 GLU A CA 1
ATOM 713 C C . GLU A 1 95 ? 5.617 -9.224 -15.252 1.00 67.38 95 GLU A C 1
ATOM 715 O O . GLU A 1 95 ? 5.857 -9.641 -14.124 1.00 67.38 95 GLU A O 1
ATOM 720 N N . LEU A 1 96 ? 6.396 -8.303 -15.822 1.00 75.44 96 LEU A N 1
ATOM 721 C CA . LEU A 1 96 ? 7.647 -7.813 -15.222 1.00 75.44 96 LEU A CA 1
ATOM 722 C C . LEU A 1 96 ? 7.467 -7.180 -13.835 1.00 75.44 96 LEU A C 1
ATOM 724 O O . LEU A 1 96 ? 8.408 -7.182 -13.040 1.00 75.44 96 LEU A O 1
ATOM 728 N N . PHE A 1 97 ? 6.272 -6.647 -13.574 1.00 84.75 97 PHE A N 1
ATOM 729 C CA . PHE A 1 97 ? 5.938 -5.855 -12.394 1.00 84.75 97 PHE A CA 1
ATOM 730 C C . PHE A 1 97 ? 4.880 -6.496 -11.495 1.00 84.75 97 PHE A C 1
ATOM 732 O O . PHE A 1 97 ? 4.434 -5.837 -10.561 1.00 84.75 97 PHE A O 1
ATOM 739 N N . PHE A 1 98 ? 4.467 -7.741 -11.751 1.00 87.38 98 PHE A N 1
ATOM 740 C CA . PHE A 1 98 ? 3.437 -8.399 -10.944 1.00 87.38 98 PHE A CA 1
ATOM 741 C C . PHE A 1 98 ? 3.973 -9.642 -10.228 1.00 87.38 98 PHE A C 1
ATOM 743 O O . PHE A 1 98 ? 4.851 -10.322 -10.756 1.00 87.38 98 PHE A O 1
ATOM 750 N N . PRO A 1 99 ? 3.436 -9.958 -9.037 1.00 90.12 99 PRO A N 1
ATOM 751 C CA . PRO A 1 99 ? 2.407 -9.204 -8.311 1.00 90.12 99 PRO A CA 1
ATOM 752 C C . PRO A 1 99 ? 2.963 -7.939 -7.639 1.00 90.12 99 PRO A C 1
ATOM 754 O O . PRO A 1 99 ? 4.087 -7.940 -7.137 1.00 90.12 99 PRO A O 1
ATOM 757 N N . ILE A 1 100 ? 2.158 -6.871 -7.582 1.00 91.69 100 ILE A N 1
ATOM 758 C CA . ILE A 1 100 ? 2.477 -5.691 -6.761 1.00 91.69 100 ILE A CA 1
ATOM 759 C C . ILE A 1 100 ? 1.905 -5.923 -5.370 1.00 91.69 100 ILE A C 1
ATOM 761 O O . ILE A 1 100 ? 0.694 -6.083 -5.222 1.00 91.69 100 ILE A O 1
ATOM 765 N N . GLN A 1 101 ? 2.758 -5.888 -4.350 1.00 93.25 101 GLN A N 1
ATOM 766 C CA . GLN A 1 101 ? 2.316 -6.035 -2.964 1.00 93.25 101 GLN A CA 1
ATOM 767 C C . GLN A 1 101 ? 2.051 -4.666 -2.352 1.00 93.25 101 GLN A C 1
ATOM 769 O O . GLN A 1 101 ? 2.886 -3.767 -2.453 1.00 93.25 101 GLN A O 1
ATOM 774 N N . VAL A 1 102 ? 0.912 -4.511 -1.687 1.00 94.50 102 VAL A N 1
ATOM 775 C CA . VAL A 1 102 ? 0.518 -3.279 -1.002 1.00 94.50 102 VAL A CA 1
ATOM 776 C C . VAL A 1 102 ? 0.385 -3.536 0.493 1.00 94.50 102 VAL A C 1
ATOM 778 O O . VAL A 1 102 ? -0.262 -4.494 0.926 1.00 94.50 102 VAL A O 1
ATOM 781 N N . GLN A 1 103 ? 0.980 -2.643 1.278 1.00 94.62 103 GLN A N 1
ATOM 782 C CA . GLN A 1 103 ? 0.948 -2.651 2.734 1.00 94.62 103 GLN A CA 1
ATOM 783 C C . GLN A 1 103 ? 0.519 -1.291 3.260 1.00 94.62 103 GLN A C 1
ATOM 785 O O . GLN A 1 103 ? 0.948 -0.266 2.736 1.00 94.62 103 GLN A O 1
ATOM 790 N N . PHE A 1 104 ? -0.320 -1.266 4.290 1.00 94.12 104 PHE A N 1
ATOM 791 C CA . PHE A 1 104 ? -0.696 -0.033 4.984 1.00 94.12 104 PHE A CA 1
ATOM 792 C C . PHE A 1 104 ? -1.297 -0.332 6.356 1.00 94.12 104 PHE A C 1
ATOM 794 O O . PHE A 1 104 ? -1.805 -1.428 6.610 1.00 94.12 104 PHE A O 1
ATOM 801 N N . ALA A 1 105 ? -1.296 0.682 7.215 1.00 91.81 105 ALA A N 1
ATOM 802 C CA . ALA A 1 105 ? -2.049 0.696 8.459 1.00 91.81 105 ALA A CA 1
ATOM 803 C C . ALA A 1 105 ? -3.106 1.808 8.428 1.00 91.81 105 ALA A C 1
ATOM 805 O O . ALA A 1 105 ? -3.013 2.763 7.663 1.00 91.81 105 ALA A O 1
ATOM 806 N N . SER A 1 106 ? -4.141 1.688 9.245 1.00 90.56 106 SER A N 1
ATOM 807 C CA . SER A 1 106 ? -5.125 2.745 9.459 1.00 90.56 106 SER A CA 1
ATOM 808 C C . SER A 1 106 ? -5.793 2.568 10.815 1.00 90.56 106 SER A C 1
ATOM 810 O O . SER A 1 106 ? -5.911 1.450 11.310 1.00 90.56 106 SER A O 1
ATOM 812 N N . SER A 1 107 ? -6.283 3.655 11.406 1.00 85.81 107 SER A N 1
ATOM 813 C CA . SER A 1 107 ? -7.039 3.618 12.669 1.00 85.81 107 SER A CA 1
ATOM 814 C C . SER A 1 107 ? -8.551 3.406 12.475 1.00 85.81 107 SER A C 1
ATOM 816 O O . SER A 1 107 ? -9.345 3.693 13.371 1.00 85.81 107 SER A O 1
ATOM 818 N N . VAL A 1 108 ? -8.985 2.952 11.293 1.00 82.31 108 VAL A N 1
ATOM 819 C CA . VAL A 1 108 ? -10.411 2.770 10.967 1.00 82.31 108 VAL A CA 1
ATOM 820 C C . VAL A 1 108 ? -10.896 1.335 11.155 1.00 82.31 108 VAL A C 1
ATOM 822 O O . VAL A 1 108 ? -10.154 0.375 10.972 1.00 82.31 108 VAL A O 1
ATOM 825 N N . SER A 1 109 ? -12.182 1.193 11.487 1.00 76.44 109 SER A N 1
ATOM 826 C CA . SER A 1 109 ? -12.865 -0.100 11.616 1.00 76.44 109 SER A CA 1
ATOM 827 C C . SER A 1 109 ? -13.480 -0.505 10.276 1.00 76.44 109 SER A C 1
ATOM 829 O O . SER A 1 109 ? -14.431 0.130 9.807 1.00 76.44 109 SER A O 1
ATOM 831 N N . LEU A 1 110 ? -12.976 -1.575 9.649 1.00 72.56 110 LEU A N 1
ATOM 832 C CA . LEU A 1 110 ? -13.695 -2.220 8.547 1.00 72.56 110 LEU A CA 1
ATOM 833 C C . LEU A 1 110 ? -14.893 -2.982 9.122 1.00 72.56 110 LEU A C 1
ATOM 835 O O . LEU A 1 110 ? -14.736 -3.917 9.900 1.00 72.56 110 LEU A O 1
ATOM 839 N N . GLY A 1 111 ? -16.101 -2.584 8.723 1.00 72.88 111 GLY A N 1
ATOM 840 C CA . GLY A 1 111 ? -17.336 -3.270 9.117 1.00 72.88 111 GLY A CA 1
ATOM 841 C C . GLY A 1 111 ? -18.117 -2.628 10.265 1.00 72.88 111 GLY A C 1
ATOM 842 O O . GLY A 1 111 ? -19.117 -3.207 10.680 1.00 72.88 111 GLY A O 1
ATOM 843 N N . ARG A 1 112 ? -17.729 -1.427 10.731 1.00 71.31 112 ARG A N 1
ATOM 844 C CA . ARG A 1 112 ? -18.444 -0.674 11.790 1.00 71.31 112 ARG A CA 1
ATOM 845 C C . ARG A 1 112 ? -18.638 -1.499 13.069 1.00 71.31 112 ARG A C 1
ATOM 847 O O . ARG A 1 112 ? -19.719 -1.522 13.658 1.00 71.31 112 ARG A O 1
ATOM 854 N N . VAL A 1 113 ? -17.603 -2.245 13.444 1.00 78.75 113 VAL A N 1
ATOM 855 C CA . VAL A 1 113 ? -17.596 -3.001 14.695 1.00 78.75 113 VAL A CA 1
ATOM 856 C C . VAL A 1 113 ? -17.178 -2.052 15.805 1.00 78.75 113 VAL A C 1
ATOM 858 O O . VAL A 1 113 ? -16.043 -1.580 15.803 1.00 78.75 113 VAL A O 1
ATOM 861 N N . ASP A 1 114 ? -18.097 -1.817 16.740 1.00 83.19 114 ASP A N 1
ATOM 862 C CA . ASP A 1 114 ? -17.905 -0.934 17.885 1.00 83.19 114 ASP A CA 1
ATOM 863 C C . ASP A 1 114 ? -18.253 -1.659 19.188 1.00 83.19 114 ASP A C 1
ATOM 865 O O . ASP A 1 114 ? -19.228 -2.417 19.269 1.00 83.19 114 ASP A O 1
ATOM 869 N N . VAL A 1 115 ? -17.473 -1.394 20.237 1.00 86.75 115 VAL A N 1
ATOM 870 C CA . VAL A 1 115 ? -17.794 -1.833 21.598 1.00 86.75 115 VAL A CA 1
ATOM 871 C C . VAL A 1 115 ? -18.805 -0.852 22.180 1.00 86.75 115 VAL A C 1
ATOM 873 O O . VAL A 1 115 ? -18.527 0.336 22.300 1.00 86.75 115 VAL A O 1
ATOM 876 N N . LYS A 1 116 ? -19.998 -1.343 22.529 1.00 88.56 116 LYS A N 1
ATOM 877 C CA . LYS A 1 116 ? -21.055 -0.498 23.109 1.00 88.56 116 LYS A CA 1
ATOM 878 C C . LYS A 1 116 ? -20.917 -0.344 24.617 1.00 88.56 116 LYS A C 1
ATOM 880 O O . LYS A 1 116 ? -21.059 0.756 25.141 1.00 88.56 116 LYS A O 1
ATOM 885 N N . GLU A 1 117 ? -20.649 -1.443 25.310 1.00 92.44 117 GLU A N 1
ATOM 886 C CA . GLU A 1 117 ? -20.495 -1.468 26.758 1.00 92.44 117 GLU A CA 1
ATOM 887 C C . GLU A 1 117 ? -19.576 -2.607 27.190 1.00 92.44 117 GLU A C 1
ATOM 889 O O . GLU A 1 117 ? -19.485 -3.641 26.526 1.00 92.44 117 GLU A O 1
ATOM 894 N N . VAL A 1 118 ? -18.919 -2.410 28.330 1.00 94.25 118 VAL A N 1
ATOM 895 C CA . VAL A 1 118 ? -18.181 -3.449 29.045 1.00 94.25 118 VAL A CA 1
ATOM 896 C C . VAL A 1 118 ? -18.785 -3.531 30.437 1.00 94.25 118 VAL A C 1
ATOM 898 O O . VAL A 1 118 ? -18.868 -2.524 31.142 1.00 94.25 118 VAL A O 1
ATOM 901 N N . VAL A 1 119 ? -19.239 -4.721 30.819 1.00 96.62 119 VAL A N 1
ATOM 902 C CA . VAL A 1 119 ? -19.929 -4.956 32.090 1.00 96.62 119 VAL A CA 1
ATOM 903 C C . VAL A 1 119 ? -19.244 -6.061 32.881 1.00 96.62 119 VAL A C 1
ATOM 905 O O . VAL A 1 119 ? -18.694 -7.008 32.322 1.00 96.62 119 VAL A O 1
ATOM 908 N N . ASN A 1 120 ? -19.284 -5.942 34.203 1.00 95.44 120 ASN A N 1
ATOM 909 C CA . ASN A 1 120 ? -18.851 -6.991 35.112 1.00 95.44 120 ASN A CA 1
ATOM 910 C C . ASN A 1 120 ? -19.869 -8.146 35.082 1.00 95.44 120 ASN A C 1
ATOM 912 O O . ASN A 1 120 ? -21.067 -7.921 35.259 1.00 95.44 120 ASN A O 1
ATOM 916 N N . SER A 1 121 ? -19.400 -9.380 34.881 1.00 95.94 121 SER A N 1
ATOM 917 C CA . SER A 1 121 ? -20.254 -10.570 34.749 1.00 95.94 121 SER A CA 1
ATOM 918 C C . SER A 1 121 ? -21.061 -10.906 36.003 1.00 95.94 121 SER A C 1
ATOM 920 O O . SER A 1 121 ? -22.137 -11.488 35.896 1.00 95.94 121 SER A O 1
ATOM 922 N N . ASP A 1 122 ? -20.560 -10.538 37.180 1.00 96.12 122 ASP A N 1
ATOM 923 C CA . ASP A 1 122 ? -21.109 -10.968 38.466 1.00 96.12 122 ASP A CA 1
ATOM 924 C C . ASP A 1 122 ? -22.229 -10.042 38.947 1.00 96.12 122 ASP A C 1
ATOM 926 O O . ASP A 1 122 ? -23.136 -10.466 39.662 1.00 96.12 122 ASP A O 1
ATOM 930 N N . ASN A 1 123 ? -22.163 -8.758 38.582 1.00 95.50 123 ASN A N 1
ATOM 931 C CA . ASN A 1 123 ? -23.101 -7.741 39.062 1.00 95.50 123 ASN A CA 1
ATOM 932 C C . ASN A 1 123 ? -23.722 -6.866 37.961 1.00 95.50 123 ASN A C 1
ATOM 934 O O . ASN A 1 123 ? -24.527 -5.989 38.278 1.00 95.50 123 ASN A O 1
ATOM 938 N N . GLY A 1 124 ? -23.352 -7.073 36.695 1.00 95.38 124 GLY A N 1
ATOM 939 C CA . GLY A 1 124 ? -23.870 -6.337 35.540 1.00 95.38 124 GLY A CA 1
ATOM 940 C C . GLY A 1 124 ? -23.505 -4.851 35.504 1.00 95.38 124 GLY A C 1
ATOM 941 O O . GLY A 1 124 ? -24.053 -4.112 34.690 1.00 95.38 124 GLY A O 1
ATOM 942 N N . LYS A 1 125 ? -22.620 -4.367 36.385 1.00 96.69 125 LYS A N 1
ATOM 943 C CA . LYS A 1 125 ? -22.233 -2.951 36.417 1.00 96.69 125 LYS A CA 1
ATOM 944 C C . LYS A 1 125 ? -21.231 -2.639 35.315 1.00 96.69 125 LYS A C 1
ATOM 946 O O . LYS A 1 125 ? -20.324 -3.428 35.060 1.00 96.69 125 LYS A O 1
ATOM 951 N N . GLY A 1 126 ? -21.377 -1.456 34.720 1.00 95.31 126 GLY A N 1
ATOM 952 C CA . GLY A 1 126 ? -20.434 -0.934 33.735 1.00 95.31 126 GLY A CA 1
ATOM 953 C C . GLY A 1 126 ? -19.023 -0.786 34.306 1.00 95.31 126 GLY A C 1
ATOM 954 O O . GLY A 1 126 ? -18.848 -0.417 35.470 1.00 95.31 126 GLY A O 1
ATOM 955 N N . VAL A 1 127 ? -18.032 -1.077 33.470 1.00 95.88 127 VAL A N 1
ATOM 956 C CA . VAL A 1 127 ? -16.601 -0.995 33.773 1.00 95.88 127 VAL A CA 1
ATOM 957 C C . VAL A 1 127 ? -15.950 -0.012 32.801 1.00 95.88 127 VAL A C 1
ATOM 959 O O . VAL A 1 127 ? -16.335 0.065 31.636 1.00 95.88 127 VAL A O 1
ATOM 962 N N 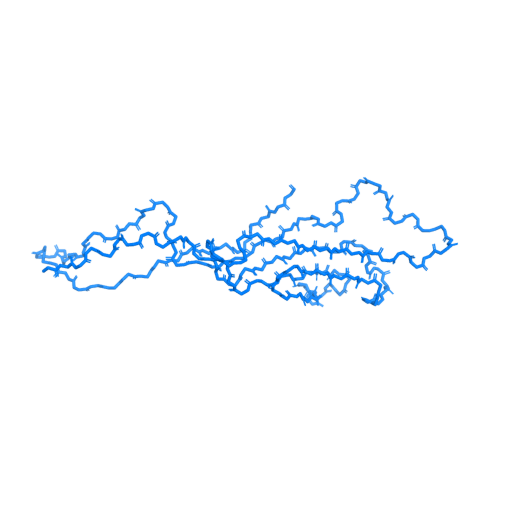. GLU A 1 128 ? -14.980 0.762 33.284 1.00 94.06 128 GLU A N 1
ATOM 963 C CA . GLU A 1 128 ? -14.198 1.670 32.444 1.00 94.06 128 GLU A CA 1
ATOM 964 C C . GLU A 1 128 ? -13.302 0.882 31.479 1.00 94.06 128 GLU A C 1
ATOM 966 O O . GLU A 1 128 ? -12.690 -0.118 31.860 1.00 94.06 128 GLU A O 1
ATOM 971 N N . TYR A 1 129 ? -13.232 1.324 30.224 1.00 91.62 129 TYR A N 1
ATOM 972 C CA . TYR A 1 129 ? -12.437 0.673 29.189 1.00 91.62 129 TYR A CA 1
ATOM 973 C C . TYR A 1 129 ? -11.928 1.680 28.154 1.00 91.62 129 TYR A C 1
ATOM 975 O O . TYR A 1 129 ? -12.501 2.755 27.975 1.00 91.62 129 TYR A O 1
ATOM 983 N N . GLY A 1 130 ? -10.852 1.303 27.462 1.00 88.62 130 GLY A N 1
ATOM 984 C CA . GLY A 1 130 ? -10.343 1.986 26.276 1.00 88.62 130 GLY A CA 1
ATOM 985 C C . GLY A 1 130 ? -10.419 1.061 25.064 1.00 88.62 130 GLY A C 1
ATOM 986 O O . GLY A 1 130 ? -10.256 -0.152 25.201 1.00 88.62 130 GLY A O 1
ATOM 987 N N . VAL A 1 131 ? -10.668 1.631 23.886 1.00 87.00 131 VAL A N 1
ATOM 988 C CA . VAL A 1 131 ? -10.698 0.897 22.615 1.00 87.00 131 VAL A CA 1
ATOM 989 C C . VAL A 1 131 ? -9.689 1.512 21.668 1.00 87.00 131 VAL A C 1
ATOM 991 O O . VAL A 1 131 ? -9.670 2.727 21.482 1.00 87.00 131 VAL A O 1
ATOM 994 N N . THR A 1 132 ? -8.899 0.648 21.041 1.00 84.62 132 THR A N 1
ATOM 995 C CA . THR A 1 132 ? -8.059 0.995 19.900 1.00 84.62 132 THR A CA 1
ATOM 996 C C . THR A 1 132 ? -8.498 0.133 18.732 1.00 84.62 132 THR A C 1
ATOM 998 O O . THR A 1 132 ? -8.558 -1.090 18.857 1.00 84.62 132 THR A O 1
ATOM 1001 N N . THR A 1 133 ? -8.787 0.770 17.605 1.00 84.75 133 THR A N 1
ATOM 1002 C CA . THR A 1 133 ? -9.170 0.088 16.370 1.00 84.75 133 THR A CA 1
ATOM 1003 C C . THR A 1 133 ? -8.060 0.268 15.350 1.00 84.75 133 THR A C 1
ATOM 1005 O O . THR A 1 133 ? -7.574 1.383 15.164 1.00 84.75 133 THR A O 1
ATOM 1008 N N . SER A 1 134 ? -7.665 -0.816 14.688 1.00 85.75 134 SER A N 1
ATOM 1009 C CA . SER A 1 134 ? -6.708 -0.771 13.591 1.00 85.75 134 SER A CA 1
ATOM 1010 C C . SER A 1 134 ? -7.141 -1.658 12.429 1.00 85.75 134 SER A C 1
ATOM 1012 O O . SER A 1 134 ? -7.700 -2.741 12.606 1.00 85.75 134 SER A O 1
ATOM 1014 N N . LEU A 1 135 ? -6.846 -1.181 11.228 1.00 85.75 135 LEU A N 1
ATOM 1015 C CA . LEU A 1 135 ? -6.866 -1.926 9.984 1.00 85.75 135 LEU A CA 1
ATOM 1016 C C . LEU A 1 135 ? -5.424 -2.062 9.505 1.00 85.75 135 LEU A C 1
ATOM 1018 O O . LEU A 1 135 ? -4.723 -1.060 9.387 1.00 85.75 135 LEU A O 1
ATOM 1022 N N . ILE A 1 136 ? -4.998 -3.287 9.215 1.00 88.81 136 ILE A N 1
ATOM 1023 C CA . ILE A 1 136 ? -3.660 -3.579 8.704 1.00 88.81 136 ILE A CA 1
ATOM 1024 C C . ILE A 1 136 ? -3.812 -4.442 7.455 1.00 88.81 136 ILE A C 1
ATOM 1026 O O . ILE A 1 136 ? -4.504 -5.462 7.484 1.00 88.81 136 ILE A O 1
ATOM 1030 N N . ALA A 1 137 ? -3.166 -4.033 6.369 1.00 89.25 137 ALA A N 1
ATOM 1031 C CA . ALA A 1 137 ? -2.949 -4.863 5.194 1.00 89.25 137 ALA A CA 1
ATOM 1032 C C . ALA A 1 137 ? -1.459 -5.211 5.123 1.00 89.25 137 ALA A C 1
ATOM 1034 O O . ALA A 1 137 ? -0.631 -4.315 4.987 1.00 89.25 137 ALA A O 1
ATOM 1035 N N . GLU A 1 138 ? -1.123 -6.498 5.243 1.00 83.31 138 GLU A N 1
ATOM 1036 C CA . GLU A 1 138 ? 0.271 -6.971 5.198 1.00 83.31 138 GLU A CA 1
ATOM 1037 C C . GLU A 1 138 ? 0.662 -7.551 3.833 1.00 83.31 138 GLU A C 1
ATOM 1039 O O . GLU A 1 138 ? 1.821 -7.462 3.445 1.00 83.31 138 GLU A O 1
ATOM 1044 N N . ASN A 1 139 ? -0.285 -8.145 3.100 1.00 77.94 139 ASN A N 1
ATOM 1045 C CA . ASN A 1 139 ? -0.047 -8.777 1.797 1.00 77.94 139 ASN A CA 1
ATOM 1046 C C . ASN A 1 139 ? -1.290 -8.616 0.910 1.00 77.94 139 ASN A C 1
ATOM 1048 O O . ASN A 1 139 ? -2.040 -9.569 0.693 1.00 77.94 139 ASN A O 1
ATOM 1052 N N . TYR A 1 140 ? -1.580 -7.384 0.486 1.00 85.94 140 TYR A N 1
ATOM 1053 C CA . TYR A 1 140 ? -2.608 -7.145 -0.524 1.00 85.94 140 TYR A CA 1
ATOM 1054 C C . TYR A 1 140 ? -1.959 -7.176 -1.907 1.00 85.94 140 TYR A C 1
ATOM 1056 O O . TYR A 1 140 ? -1.208 -6.264 -2.250 1.00 85.94 140 TYR A O 1
ATOM 1064 N N . ASP A 1 141 ? -2.241 -8.220 -2.680 1.00 88.62 141 ASP A N 1
ATOM 1065 C CA . ASP A 1 141 ? -1.645 -8.408 -3.999 1.00 88.62 141 ASP A CA 1
ATOM 1066 C C . ASP A 1 141 ? -2.528 -7.799 -5.095 1.00 88.62 141 ASP A C 1
ATOM 1068 O O . ASP A 1 141 ? -3.740 -8.025 -5.153 1.00 88.62 141 ASP A O 1
ATOM 1072 N N . ILE A 1 142 ? -1.900 -7.039 -5.987 1.00 87.69 142 ILE A N 1
ATOM 1073 C CA . ILE A 1 142 ? -2.465 -6.643 -7.276 1.00 87.69 142 ILE A CA 1
ATOM 1074 C C . ILE A 1 142 ? -1.865 -7.583 -8.324 1.00 87.69 142 ILE A C 1
ATOM 1076 O O . ILE A 1 142 ? -0.639 -7.670 -8.436 1.00 87.69 142 ILE A O 1
ATOM 1080 N N . SER A 1 143 ? -2.738 -8.274 -9.059 1.00 81.50 143 SER A N 1
ATOM 1081 C CA . SER A 1 143 ? -2.433 -9.233 -10.131 1.00 81.50 143 SER A CA 1
ATOM 1082 C C . SER A 1 143 ? -2.968 -8.750 -11.469 1.00 81.50 143 SER A C 1
ATOM 1084 O O . SER A 1 143 ? -4.157 -8.345 -11.473 1.00 81.50 143 SER A O 1
#